Protein AF-A0A966Q957-F1 (afdb_monomer)

Solvent-accessible surface area (backbone atoms only — not comparable to full-atom values): 7135 Å² total; per-residue (Å²): 114,73,69,60,56,52,56,45,51,61,63,24,66,82,65,75,65,57,48,66,70,57,47,43,60,56,29,37,75,73,61,35,66,71,53,17,55,60,60,49,46,59,57,51,50,53,54,52,50,50,50,49,66,76,42,53,93,76,59,56,64,65,55,44,57,72,44,47,50,56,48,52,53,51,50,52,53,49,52,51,48,51,55,56,35,64,72,50,71,62,80,46,72,50,75,56,96,90,41,81,48,70,44,41,53,40,61,51,54,54,51,51,51,51,50,52,50,54,57,52,60,75,73,111

Mean predicted aligned error: 8.4 Å

Secondary structure (DSSP, 8-state):
-HHHHHHHHHHHHHHSSHHHHHHHHHHHHHHHHHHHHHHHHHHHHHHHHHHHHHHGGG--HHHIIIIIHHHHHHHHHHHHHHHHHHTSPPSEEEEETTEEEEE-HHHHHHHHHHHHHHHHHTT-

Structure (mmCIF, N/CA/C/O backbone):
data_AF-A0A966Q957-F1
#
_entry.id   AF-A0A966Q957-F1
#
loop_
_atom_site.group_PDB
_atom_site.id
_atom_site.type_symbol
_atom_site.label_atom_id
_atom_site.label_alt_id
_atom_site.label_comp_id
_atom_site.label_asym_id
_atom_site.label_entity_id
_atom_site.label_seq_id
_atom_site.pdbx_PDB_ins_code
_atom_site.Cartn_x
_atom_site.Cartn_y
_atom_site.Cartn_z
_atom_site.occupancy
_atom_site.B_iso_or_equiv
_atom_site.auth_seq_id
_atom_site.auth_comp_id
_atom_site.auth_asym_id
_atom_site.auth_atom_id
_atom_site.pdbx_PDB_model_num
ATOM 1 N N . MET A 1 1 ? 15.795 0.647 13.933 1.00 53.09 1 MET A N 1
ATOM 2 C CA . MET A 1 1 ? 14.863 0.248 12.851 1.00 53.09 1 MET A CA 1
ATOM 3 C C . MET A 1 1 ? 15.364 0.636 11.456 1.00 53.09 1 MET A C 1
ATOM 5 O O . MET A 1 1 ? 15.388 -0.240 10.607 1.00 53.09 1 MET A O 1
ATOM 9 N N . ALA A 1 2 ? 15.861 1.861 11.224 1.00 48.66 2 ALA A N 1
ATOM 10 C CA . ALA A 1 2 ? 16.341 2.310 9.901 1.00 48.66 2 ALA A CA 1
ATOM 11 C C . ALA A 1 2 ? 17.503 1.491 9.283 1.00 48.66 2 ALA A C 1
ATOM 13 O O . ALA A 1 2 ? 17.542 1.291 8.072 1.00 48.66 2 ALA A O 1
ATOM 14 N N . ALA A 1 3 ? 18.432 0.976 10.100 1.00 48.91 3 ALA A N 1
ATOM 15 C CA . ALA A 1 3 ? 19.562 0.175 9.609 1.00 48.91 3 ALA A CA 1
ATOM 16 C C . ALA A 1 3 ? 19.136 -1.204 9.062 1.00 48.91 3 ALA A C 1
ATOM 18 O O . ALA A 1 3 ? 19.697 -1.687 8.082 1.00 48.91 3 ALA A O 1
ATOM 19 N N . GLY A 1 4 ? 18.104 -1.815 9.658 1.00 56.00 4 GLY A N 1
ATOM 20 C CA . GLY A 1 4 ? 17.585 -3.116 9.222 1.00 56.00 4 GLY A CA 1
ATOM 21 C C . GLY A 1 4 ? 16.839 -3.036 7.890 1.00 56.00 4 GLY A C 1
ATOM 22 O O . GLY A 1 4 ? 16.997 -3.905 7.036 1.00 56.00 4 GLY A O 1
ATOM 23 N N . SER A 1 5 ? 16.087 -1.955 7.667 1.00 54.31 5 SER A N 1
ATOM 24 C CA . SER A 1 5 ? 15.379 -1.716 6.404 1.00 54.31 5 SER A CA 1
ATOM 25 C C . SER A 1 5 ? 16.329 -1.406 5.243 1.00 54.31 5 SER A C 1
ATOM 27 O O . SER A 1 5 ? 16.071 -1.847 4.124 1.00 54.31 5 SER A O 1
ATOM 29 N N . ALA A 1 6 ? 17.453 -0.724 5.492 1.00 58.66 6 ALA A N 1
ATOM 30 C CA . ALA A 1 6 ? 18.475 -0.478 4.471 1.00 58.66 6 ALA A CA 1
ATOM 31 C C . ALA A 1 6 ? 19.174 -1.776 4.022 1.00 58.66 6 ALA A C 1
ATOM 33 O O . ALA A 1 6 ? 19.262 -2.045 2.825 1.00 58.66 6 ALA A O 1
ATOM 34 N N . ALA A 1 7 ? 19.593 -2.622 4.970 1.00 57.88 7 ALA A N 1
ATOM 35 C CA . ALA A 1 7 ? 20.228 -3.906 4.663 1.00 57.88 7 ALA A CA 1
ATOM 36 C C . ALA A 1 7 ? 19.285 -4.856 3.901 1.00 57.88 7 ALA A C 1
ATOM 38 O O . ALA A 1 7 ? 19.679 -5.452 2.897 1.00 57.88 7 ALA A O 1
ATOM 39 N N . ALA A 1 8 ? 18.016 -4.938 4.316 1.00 59.00 8 ALA A N 1
ATOM 40 C CA . ALA A 1 8 ? 17.008 -5.726 3.610 1.00 59.00 8 ALA A CA 1
ATOM 41 C C . ALA A 1 8 ? 16.774 -5.209 2.175 1.00 59.00 8 ALA A C 1
ATOM 43 O O . ALA A 1 8 ? 16.648 -6.011 1.245 1.00 59.00 8 ALA A O 1
ATOM 44 N N . SER A 1 9 ? 16.765 -3.883 1.974 1.00 56.66 9 SER A N 1
ATOM 45 C CA . SER A 1 9 ? 16.555 -3.250 0.658 1.00 56.66 9 SER A CA 1
ATOM 46 C C . SER A 1 9 ? 17.668 -3.587 -0.336 1.00 56.66 9 SER A C 1
ATOM 48 O O . SER A 1 9 ? 17.391 -3.809 -1.514 1.00 56.66 9 SER A O 1
ATOM 50 N N . SER A 1 10 ? 18.911 -3.689 0.144 1.00 61.38 10 SER A N 1
ATOM 51 C CA . SER A 1 10 ? 20.064 -4.103 -0.665 1.00 61.38 10 SER A CA 1
ATOM 52 C C . SER A 1 10 ? 20.011 -5.587 -1.046 1.00 61.38 10 SER A C 1
ATOM 54 O O . SER A 1 10 ? 20.265 -5.930 -2.197 1.00 61.38 10 SER A O 1
ATOM 56 N N . PHE A 1 11 ? 19.620 -6.475 -0.125 1.00 55.50 11 PHE A N 1
ATOM 57 C CA . PHE A 1 11 ? 19.500 -7.915 -0.412 1.00 55.50 11 PHE A CA 1
ATOM 58 C C . PHE A 1 11 ? 18.360 -8.240 -1.381 1.00 55.50 11 PHE A C 1
ATOM 60 O O . PHE A 1 11 ? 18.479 -9.101 -2.251 1.00 55.50 11 PHE A O 1
ATOM 67 N N . THR A 1 12 ? 17.253 -7.516 -1.273 1.00 58.69 12 THR A N 1
ATOM 68 C CA . THR A 1 12 ? 16.088 -7.698 -2.149 1.00 58.69 12 THR A CA 1
ATOM 69 C C . THR A 1 12 ? 16.241 -7.030 -3.504 1.00 58.69 12 THR A C 1
ATOM 71 O O . THR A 1 12 ? 15.462 -7.319 -4.415 1.00 58.69 12 THR A O 1
ATOM 74 N N . PHE A 1 13 ? 17.248 -6.167 -3.689 1.00 57.22 13 PHE A N 1
ATOM 75 C CA . PHE A 1 13 ? 17.563 -5.585 -4.995 1.00 57.22 13 PHE A CA 1
ATOM 76 C C . PHE A 1 13 ? 17.775 -6.688 -6.038 1.00 57.22 13 PHE A C 1
ATOM 78 O O . PHE A 1 13 ? 17.222 -6.607 -7.134 1.00 57.22 13 PHE A O 1
ATOM 85 N N . PHE A 1 14 ? 18.437 -7.778 -5.647 1.00 54.53 14 PHE A N 1
ATOM 86 C CA . PHE A 1 14 ? 18.678 -8.935 -6.507 1.00 54.53 14 PHE A CA 1
ATOM 87 C C . PHE A 1 14 ? 17.517 -9.940 -6.558 1.00 54.53 14 PHE A C 1
ATOM 89 O O . PHE A 1 14 ? 17.353 -10.603 -7.576 1.00 54.53 14 PHE A O 1
ATOM 96 N N . THR A 1 15 ? 16.688 -10.047 -5.512 1.00 58.53 15 THR A N 1
ATOM 97 C CA . THR A 1 15 ? 15.632 -11.082 -5.435 1.00 58.53 15 THR A CA 1
ATOM 98 C C . THR A 1 15 ? 14.231 -10.588 -5.793 1.00 58.53 15 THR A C 1
ATOM 100 O O . THR A 1 15 ? 13.336 -11.394 -6.021 1.00 58.53 15 THR A O 1
ATOM 103 N N . GLY A 1 16 ? 14.009 -9.272 -5.843 1.00 55.88 16 GLY A N 1
ATOM 104 C CA . GLY A 1 16 ? 12.774 -8.640 -6.319 1.00 55.88 16 GLY A CA 1
ATOM 105 C C . GLY A 1 16 ? 11.518 -8.830 -5.462 1.00 55.88 16 GLY A C 1
ATOM 106 O O . GLY A 1 16 ? 10.569 -8.083 -5.667 1.00 55.88 16 GLY A O 1
ATOM 107 N N . PHE A 1 17 ? 11.504 -9.764 -4.504 1.00 56.75 17 PHE A N 1
ATOM 108 C CA . PHE A 1 17 ? 10.249 -10.250 -3.914 1.00 56.75 17 PHE A CA 1
ATOM 109 C C . PHE A 1 17 ? 10.166 -10.196 -2.377 1.00 56.75 17 PHE A C 1
ATOM 111 O O . PHE A 1 17 ? 9.072 -10.198 -1.831 1.00 56.75 17 PHE A O 1
ATOM 118 N N . GLY A 1 18 ? 11.288 -10.123 -1.651 1.00 58.09 18 GLY A N 1
ATOM 119 C CA . GLY A 1 18 ? 11.283 -10.326 -0.188 1.00 58.09 18 GLY A CA 1
ATOM 120 C C . GLY A 1 18 ? 11.077 -9.081 0.685 1.00 58.09 18 GLY A C 1
ATOM 121 O O . GLY A 1 18 ? 10.869 -9.201 1.891 1.00 58.09 18 GLY A O 1
ATOM 122 N N . LEU A 1 19 ? 11.182 -7.871 0.124 1.00 62.91 19 LEU A N 1
ATOM 123 C CA . LEU A 1 19 ? 11.292 -6.662 0.949 1.00 62.91 19 LEU A CA 1
ATOM 124 C C . LEU A 1 19 ? 9.956 -6.253 1.562 1.00 62.91 19 LEU A C 1
ATOM 126 O O . LEU A 1 19 ? 9.875 -6.000 2.760 1.00 62.91 19 LEU A O 1
ATOM 130 N N . GLY A 1 20 ? 8.909 -6.191 0.739 1.00 60.38 20 GLY A N 1
ATOM 131 C CA . GLY A 1 20 ? 7.569 -5.823 1.190 1.00 60.38 20 GLY A CA 1
ATOM 132 C C . GLY A 1 20 ? 6.937 -6.877 2.083 1.00 60.38 20 GLY A C 1
ATOM 133 O O . GLY A 1 20 ? 6.286 -6.527 3.061 1.00 60.38 20 GLY A O 1
ATOM 134 N N . THR A 1 21 ? 7.208 -8.149 1.814 1.00 67.69 21 THR A N 1
ATOM 135 C CA . THR A 1 21 ? 6.717 -9.297 2.585 1.00 67.69 21 THR A CA 1
ATOM 136 C C . THR A 1 21 ? 7.306 -9.364 3.987 1.00 67.69 21 THR A C 1
ATOM 138 O O . THR A 1 21 ? 6.594 -9.740 4.910 1.00 67.69 21 THR A O 1
ATOM 141 N N . ILE A 1 22 ? 8.567 -8.964 4.182 1.00 70.31 22 ILE A N 1
ATOM 142 C CA . ILE A 1 22 ? 9.189 -8.942 5.517 1.00 70.31 22 ILE A CA 1
ATOM 143 C C . ILE A 1 22 ? 8.922 -7.613 6.238 1.00 70.31 22 ILE A C 1
ATOM 145 O O . ILE A 1 22 ? 8.661 -7.607 7.440 1.00 70.31 22 ILE A O 1
ATOM 149 N N . LEU A 1 23 ? 8.960 -6.477 5.532 1.00 71.12 23 LEU A N 1
ATOM 150 C CA . LEU A 1 23 ? 8.786 -5.167 6.171 1.00 71.12 23 LEU A CA 1
ATOM 151 C C . LEU A 1 23 ? 7.339 -4.878 6.571 1.00 71.12 23 LEU A C 1
ATOM 153 O O . LEU A 1 23 ? 7.124 -4.261 7.614 1.00 71.12 23 LEU A O 1
ATOM 157 N N . LEU A 1 24 ? 6.350 -5.312 5.784 1.00 79.12 24 LEU A N 1
ATOM 158 C CA . LEU A 1 24 ? 4.951 -5.002 6.072 1.00 79.12 24 LEU A CA 1
ATOM 159 C C . LEU A 1 24 ? 4.473 -5.606 7.409 1.00 79.12 24 LEU A C 1
ATOM 161 O O . LEU A 1 24 ? 3.926 -4.842 8.200 1.00 79.12 24 LEU A O 1
ATOM 165 N N . PRO A 1 25 ? 4.714 -6.893 7.743 1.00 78.00 25 PRO A N 1
ATOM 166 C CA . PRO A 1 25 ? 4.360 -7.445 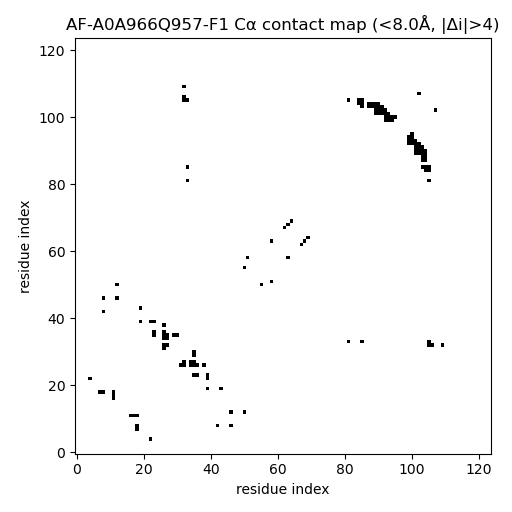9.053 1.00 78.00 25 PRO A CA 1
ATOM 167 C C . PRO A 1 25 ? 5.072 -6.727 10.202 1.00 78.00 25 PRO A C 1
ATOM 169 O O . PRO A 1 25 ? 4.446 -6.391 11.206 1.00 78.00 25 PRO A O 1
ATOM 172 N N . VAL A 1 26 ? 6.366 -6.432 10.038 1.00 82.44 26 VAL A N 1
ATOM 173 C CA . VAL A 1 26 ? 7.159 -5.728 11.056 1.00 82.44 26 VAL A CA 1
ATOM 174 C C . VAL A 1 26 ? 6.588 -4.335 11.326 1.00 82.44 26 VAL A C 1
ATOM 176 O O . VAL A 1 26 ? 6.417 -3.953 12.483 1.00 82.44 26 VAL A O 1
ATOM 179 N N . PHE A 1 27 ? 6.239 -3.579 10.284 1.00 82.50 27 PHE A N 1
ATOM 180 C CA . PHE A 1 27 ? 5.637 -2.261 10.459 1.00 82.50 27 PHE A CA 1
ATOM 181 C C . PHE A 1 27 ? 4.182 -2.331 10.935 1.00 82.50 27 PHE A C 1
ATOM 183 O O . PHE A 1 27 ? 3.778 -1.508 11.754 1.00 82.50 27 PHE A O 1
ATOM 190 N N . LEU A 1 28 ? 3.397 -3.324 10.512 1.00 84.25 28 LEU A N 1
ATOM 191 C CA . LEU A 1 28 ? 2.035 -3.517 11.019 1.00 84.25 28 LEU A CA 1
ATOM 192 C C . LEU A 1 28 ? 2.027 -3.708 12.538 1.00 84.25 28 LEU A C 1
ATOM 194 O O . LEU A 1 28 ? 1.220 -3.074 13.219 1.00 84.25 28 LEU A O 1
ATOM 198 N N . LEU A 1 29 ? 2.954 -4.519 13.056 1.00 82.38 29 LEU A N 1
ATOM 199 C CA . LEU A 1 29 ? 3.120 -4.746 14.491 1.00 82.38 29 LEU A CA 1
ATOM 200 C C . LEU A 1 29 ? 3.643 -3.505 15.230 1.00 82.38 29 LEU A C 1
ATOM 202 O O . LEU A 1 29 ? 3.258 -3.274 16.372 1.00 82.38 29 LEU A O 1
ATOM 206 N N . ALA A 1 30 ? 4.501 -2.702 14.596 1.00 81.88 30 ALA A N 1
ATOM 207 C CA . ALA A 1 30 ? 5.161 -1.574 15.253 1.00 81.88 30 ALA A CA 1
ATOM 208 C C . ALA A 1 30 ? 4.343 -0.270 15.268 1.00 81.88 30 ALA A C 1
ATOM 210 O O . ALA A 1 30 ? 4.498 0.534 16.183 1.00 81.88 30 ALA A O 1
ATOM 211 N N . MET A 1 31 ? 3.531 -0.011 14.240 1.00 83.81 31 MET A N 1
ATOM 212 C CA . MET A 1 31 ? 2.968 1.329 13.997 1.00 83.81 31 MET A CA 1
ATOM 213 C C . MET A 1 31 ? 1.536 1.332 13.437 1.00 83.81 31 MET A C 1
ATOM 215 O O . MET A 1 31 ? 0.944 2.396 13.252 1.00 83.81 31 MET A O 1
ATOM 219 N N . GLY A 1 32 ? 0.941 0.157 13.213 1.00 84.62 32 GLY A N 1
ATOM 220 C CA . GLY A 1 32 ? -0.426 0.011 12.715 1.00 84.62 32 GLY A CA 1
ATOM 221 C C . GLY A 1 32 ? -0.576 0.246 11.201 1.00 84.62 32 GLY A C 1
ATOM 222 O O . GLY A 1 32 ? 0.356 0.698 10.542 1.00 84.62 32 GLY A O 1
ATOM 223 N N . PRO A 1 33 ? -1.747 -0.061 10.609 1.00 82.12 33 PRO A N 1
ATOM 224 C CA . PRO A 1 33 ? -1.882 -0.231 9.156 1.00 82.12 33 PRO A CA 1
ATOM 225 C C . PRO A 1 33 ? -1.601 1.012 8.318 1.00 82.12 33 PRO A C 1
ATOM 227 O O . PRO A 1 33 ? -0.912 0.912 7.308 1.00 82.12 33 PRO A O 1
ATOM 230 N N . ALA A 1 34 ? -2.093 2.179 8.741 1.00 83.81 34 ALA A N 1
ATOM 231 C CA . ALA A 1 34 ? -1.890 3.430 8.010 1.00 83.81 34 ALA A CA 1
ATOM 232 C C . ALA A 1 34 ? -0.399 3.769 7.891 1.00 83.81 34 ALA A C 1
ATOM 234 O O . ALA A 1 34 ? 0.126 3.926 6.789 1.00 83.81 34 ALA A O 1
ATOM 235 N N . LEU A 1 35 ? 0.284 3.833 9.039 1.00 86.00 35 LEU A N 1
ATOM 236 C CA . LEU A 1 35 ? 1.704 4.160 9.104 1.00 86.00 35 LEU A CA 1
ATOM 237 C C . LEU A 1 35 ? 2.559 3.062 8.473 1.00 86.00 35 LEU A C 1
ATOM 239 O O . LEU A 1 35 ? 3.532 3.379 7.801 1.00 86.00 35 LEU A O 1
ATOM 243 N N . ALA A 1 36 ? 2.182 1.791 8.638 1.00 86.44 36 ALA A N 1
ATOM 244 C CA . ALA A 1 36 ? 2.897 0.677 8.036 1.00 86.44 36 ALA A CA 1
ATOM 245 C C . ALA A 1 36 ? 2.889 0.765 6.509 1.00 86.44 36 ALA A C 1
ATOM 247 O O . ALA A 1 36 ? 3.953 0.763 5.895 1.00 86.44 36 ALA A O 1
ATOM 248 N N . VAL A 1 37 ? 1.714 0.914 5.891 1.00 84.38 37 VAL A N 1
ATOM 249 C CA . VAL A 1 37 ? 1.604 1.056 4.431 1.00 84.38 37 VAL A CA 1
ATOM 250 C C . VAL A 1 37 ? 2.337 2.315 3.953 1.00 84.38 37 VAL A C 1
ATOM 252 O O . VAL A 1 37 ? 3.097 2.249 2.985 1.00 84.38 37 VAL A O 1
ATOM 255 N N . ALA A 1 38 ? 2.191 3.435 4.667 1.00 84.94 38 ALA A N 1
ATOM 256 C CA . ALA A 1 38 ? 2.900 4.673 4.351 1.00 84.94 38 ALA A CA 1
ATOM 257 C C . ALA A 1 38 ? 4.430 4.529 4.447 1.00 84.94 38 ALA A C 1
ATOM 259 O O . ALA A 1 38 ? 5.144 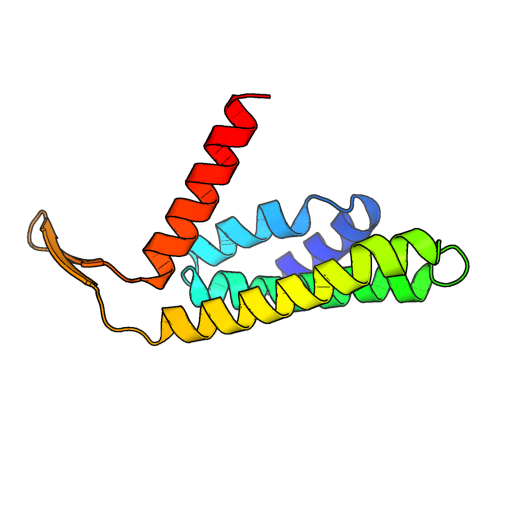5.086 3.620 1.00 84.94 38 ALA A O 1
ATOM 260 N N . ALA A 1 39 ? 4.947 3.758 5.406 1.00 84.19 39 ALA A N 1
ATOM 261 C CA . ALA A 1 39 ? 6.380 3.523 5.578 1.00 84.19 39 ALA A CA 1
ATOM 262 C C . ALA A 1 39 ? 6.962 2.586 4.505 1.00 84.19 39 ALA A C 1
ATOM 264 O O . ALA A 1 39 ? 8.109 2.757 4.091 1.00 84.19 39 ALA A O 1
ATOM 265 N N . VAL A 1 40 ? 6.182 1.612 4.022 1.00 82.19 40 VAL A N 1
ATOM 266 C CA . VAL A 1 40 ? 6.608 0.680 2.962 1.00 82.19 40 VAL A CA 1
ATOM 267 C C . VAL A 1 40 ? 6.650 1.352 1.581 1.00 82.19 40 VAL A C 1
ATOM 269 O O . VAL A 1 40 ? 7.471 0.968 0.739 1.00 82.19 40 VAL A O 1
ATOM 272 N N . ALA A 1 41 ? 5.803 2.357 1.338 1.00 82.81 41 ALA A N 1
ATOM 273 C CA . ALA A 1 41 ? 5.650 2.983 0.024 1.00 82.81 41 ALA A CA 1
ATOM 274 C C . ALA A 1 41 ? 6.934 3.660 -0.517 1.00 82.81 41 ALA A C 1
ATOM 276 O O . ALA A 1 41 ? 7.336 3.318 -1.632 1.00 82.81 41 ALA A O 1
ATOM 277 N N . PRO A 1 42 ? 7.648 4.532 0.228 1.00 82.56 42 PRO A N 1
ATOM 278 C CA . PRO A 1 42 ? 8.906 5.120 -0.236 1.00 82.56 42 PRO A CA 1
ATOM 279 C C . PRO A 1 42 ? 9.967 4.058 -0.515 1.00 82.56 42 PRO A C 1
ATOM 281 O O . PRO A 1 42 ? 10.685 4.141 -1.507 1.00 82.56 42 PRO A O 1
ATOM 284 N N . VAL A 1 43 ? 10.034 3.029 0.336 1.00 81.06 43 VAL A N 1
ATOM 285 C CA . VAL A 1 43 ? 10.994 1.930 0.191 1.00 81.06 43 VAL A CA 1
ATOM 286 C C . VAL A 1 43 ? 10.776 1.207 -1.142 1.00 81.06 43 VAL A C 1
ATOM 288 O O . VAL A 1 43 ? 11.731 1.005 -1.890 1.00 81.06 43 VAL A O 1
ATOM 291 N N . HIS A 1 44 ? 9.525 0.890 -1.490 1.00 79.38 44 HIS A N 1
ATOM 292 C CA . HIS A 1 44 ? 9.201 0.283 -2.786 1.00 79.38 44 HIS A CA 1
ATOM 293 C C . HIS A 1 44 ? 9.451 1.234 -3.947 1.00 79.38 44 HIS A C 1
ATOM 295 O O . HIS A 1 44 ? 9.973 0.812 -4.978 1.00 79.38 44 HIS A O 1
ATOM 301 N N . PHE A 1 45 ? 9.091 2.507 -3.797 1.00 83.19 45 PHE A N 1
ATOM 302 C CA . PHE A 1 45 ? 9.295 3.495 -4.844 1.00 83.19 45 PHE A CA 1
ATOM 303 C C . PHE A 1 45 ? 10.777 3.611 -5.209 1.00 83.19 45 PHE A C 1
ATOM 305 O O . PHE A 1 45 ? 11.133 3.405 -6.367 1.00 83.19 45 PHE A O 1
ATOM 312 N N . PHE A 1 46 ? 11.654 3.848 -4.230 1.00 83.81 46 PHE A N 1
ATOM 313 C CA . PHE A 1 46 ? 13.089 3.984 -4.483 1.00 83.81 46 PHE A CA 1
ATOM 314 C C . PHE A 1 46 ? 13.721 2.685 -4.985 1.00 83.81 46 PHE A C 1
ATOM 316 O O . PHE A 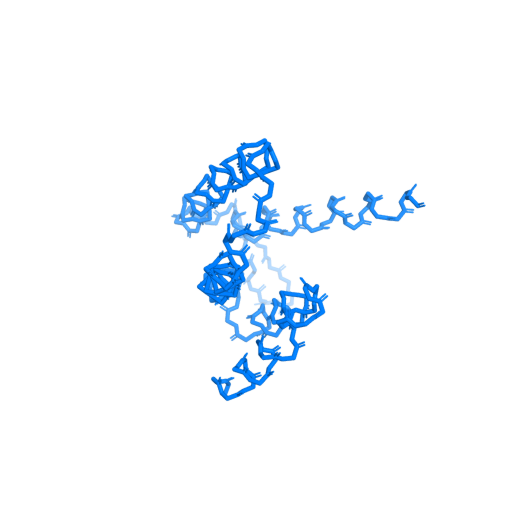1 46 ? 14.577 2.726 -5.867 1.00 83.81 46 PHE A O 1
ATOM 323 N N . HIS A 1 47 ? 13.270 1.532 -4.489 1.00 79.00 47 HIS A N 1
ATOM 324 C CA . HIS A 1 47 ? 13.745 0.235 -4.959 1.00 79.00 47 HIS A CA 1
ATOM 325 C C . HIS A 1 47 ? 13.442 0.003 -6.448 1.00 79.00 47 HIS A C 1
ATOM 327 O O . HIS A 1 47 ? 14.326 -0.370 -7.224 1.00 79.00 47 HIS A O 1
ATOM 333 N N . ASN A 1 48 ? 12.198 0.253 -6.861 1.00 82.38 48 ASN A N 1
ATOM 334 C CA . ASN A 1 48 ? 11.770 0.069 -8.245 1.00 82.38 48 ASN A CA 1
ATOM 335 C C . ASN A 1 48 ? 12.324 1.166 -9.165 1.00 82.38 48 ASN A C 1
ATOM 337 O O . ASN A 1 48 ? 12.764 0.865 -10.273 1.00 82.38 48 A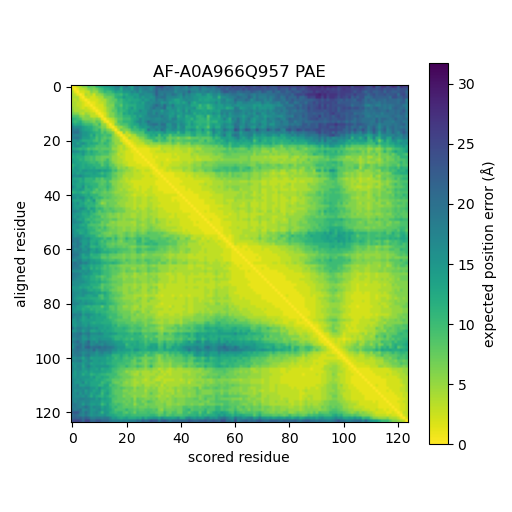SN A O 1
ATOM 341 N N . ALA A 1 49 ? 12.382 2.417 -8.699 1.00 85.19 49 ALA A N 1
ATOM 342 C CA . ALA A 1 49 ? 12.991 3.520 -9.438 1.00 85.19 49 ALA A CA 1
ATOM 343 C C . ALA A 1 49 ? 14.492 3.288 -9.667 1.00 85.19 49 ALA A C 1
ATOM 345 O O . ALA A 1 49 ? 14.979 3.495 -10.775 1.00 85.19 49 ALA A O 1
ATOM 346 N N . GLY A 1 50 ? 15.218 2.792 -8.659 1.00 85.44 50 GLY A N 1
ATOM 347 C CA . GLY A 1 50 ? 16.630 2.429 -8.791 1.00 85.44 50 GLY A CA 1
ATOM 348 C C . GLY A 1 50 ? 16.852 1.359 -9.862 1.00 85.44 50 GLY A C 1
ATOM 349 O O . GLY A 1 50 ? 17.706 1.528 -10.732 1.00 85.44 50 GLY A O 1
ATOM 350 N N . LYS A 1 51 ? 16.029 0.301 -9.866 1.00 82.12 51 LYS A N 1
ATOM 351 C CA . LYS A 1 51 ? 16.051 -0.726 -10.923 1.00 82.12 51 LYS A CA 1
ATOM 352 C C . LYS A 1 51 ? 15.754 -0.141 -12.298 1.00 82.12 51 LYS A C 1
ATOM 354 O O . LYS A 1 51 ? 16.497 -0.412 -13.237 1.00 82.12 51 LYS A O 1
ATOM 359 N N . LEU A 1 52 ? 14.714 0.683 -12.409 1.00 85.56 52 LEU A N 1
ATOM 360 C CA . LEU A 1 52 ? 14.336 1.324 -13.666 1.00 85.56 52 LEU A CA 1
ATOM 361 C C . LEU A 1 52 ? 15.470 2.198 -14.213 1.00 85.56 52 LEU A C 1
ATOM 363 O O . LEU A 1 52 ? 15.761 2.129 -15.400 1.00 85.56 52 LEU A O 1
ATOM 367 N N . LEU A 1 53 ? 16.135 2.984 -13.363 1.00 88.50 53 LEU A N 1
ATOM 368 C CA . LEU A 1 53 ? 17.245 3.849 -13.766 1.00 88.50 53 LEU A CA 1
ATOM 369 C C . LEU A 1 53 ? 18.470 3.048 -14.221 1.00 88.50 53 LEU A C 1
ATOM 371 O O . LEU A 1 53 ? 19.043 3.364 -15.265 1.00 88.50 53 LEU A O 1
ATOM 375 N N . LEU A 1 54 ? 18.850 2.012 -13.466 1.00 88.69 54 LEU A N 1
ATOM 376 C CA . LEU A 1 54 ? 20.015 1.173 -13.765 1.00 88.69 54 LEU A CA 1
ATOM 377 C C . LEU A 1 54 ? 19.804 0.302 -15.010 1.00 88.69 54 LEU A C 1
ATOM 379 O O . LEU A 1 54 ? 20.737 0.085 -15.779 1.00 88.69 54 LEU A O 1
ATOM 383 N N . LEU A 1 55 ? 18.576 -0.167 -15.235 1.00 87.56 55 LEU A N 1
ATOM 384 C CA . LEU A 1 55 ? 18.232 -1.079 -16.327 1.00 87.56 55 LEU A CA 1
ATOM 385 C C . LEU A 1 55 ? 17.537 -0.382 -17.502 1.00 87.56 55 LEU A C 1
ATOM 387 O O . LEU A 1 55 ? 17.110 -1.063 -18.430 1.00 87.56 55 LEU A O 1
ATOM 391 N N . ARG A 1 56 ? 17.448 0.955 -17.513 1.00 87.75 56 ARG A N 1
ATOM 392 C CA . ARG A 1 56 ? 16.632 1.723 -18.477 1.00 87.75 56 ARG A CA 1
ATOM 393 C C . ARG A 1 56 ? 16.884 1.375 -19.947 1.00 87.75 56 ARG A C 1
ATOM 395 O O . ARG A 1 56 ? 15.962 1.434 -20.750 1.00 87.75 56 ARG A O 1
ATOM 402 N N . ASN A 1 57 ? 18.122 1.014 -20.295 1.00 91.25 57 ASN A N 1
ATOM 403 C CA . ASN A 1 57 ? 18.519 0.684 -21.668 1.00 91.25 57 ASN A CA 1
ATOM 404 C C . ASN A 1 57 ? 18.010 -0.697 -22.126 1.00 91.25 57 ASN A C 1
ATOM 406 O O . ASN A 1 57 ? 18.014 -0.973 -23.319 1.00 91.25 57 ASN A O 1
ATOM 410 N N . HIS A 1 58 ? 17.580 -1.548 -21.192 1.00 89.94 58 HIS A N 1
ATOM 411 C CA . HIS A 1 58 ? 17.098 -2.913 -21.433 1.00 89.94 58 HIS A CA 1
ATOM 412 C C . HIS A 1 5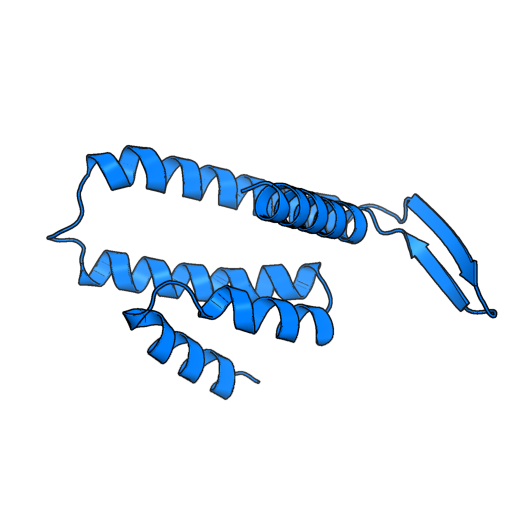8 ? 15.600 -3.067 -21.123 1.00 89.94 58 HIS A C 1
ATOM 414 O O . HIS A 1 58 ? 15.083 -4.181 -21.100 1.00 89.94 58 HIS A O 1
ATOM 420 N N . VAL A 1 59 ? 14.897 -1.966 -20.843 1.00 89.25 59 VAL A N 1
ATOM 421 C CA . VAL A 1 59 ? 13.466 -1.989 -20.530 1.00 89.25 59 VAL A CA 1
ATOM 422 C C . VAL A 1 59 ? 12.650 -2.116 -21.810 1.00 89.25 59 VAL A C 1
ATOM 424 O O . VAL A 1 59 ? 12.756 -1.290 -22.717 1.00 89.25 59 VAL A O 1
ATOM 427 N N . ASP A 1 60 ? 11.774 -3.117 -21.843 1.00 91.81 60 ASP A N 1
ATOM 428 C CA . ASP A 1 60 ? 10.745 -3.236 -22.868 1.00 91.81 60 ASP A CA 1
ATOM 429 C C . ASP A 1 60 ? 9.671 -2.152 -22.664 1.00 91.81 60 ASP A C 1
ATOM 431 O O . ASP A 1 60 ? 9.007 -2.077 -21.623 1.00 91.81 60 ASP A O 1
ATOM 435 N N . ARG A 1 61 ? 9.493 -1.294 -23.674 1.00 90.44 61 ARG A N 1
ATOM 436 C CA . ARG A 1 61 ? 8.522 -0.191 -23.631 1.00 90.44 61 ARG A CA 1
ATOM 437 C C . ARG A 1 61 ? 7.073 -0.672 -23.595 1.00 90.44 61 ARG A C 1
ATOM 439 O O . ARG A 1 61 ? 6.254 -0.006 -22.968 1.00 90.44 61 ARG A O 1
ATOM 446 N N . ASN A 1 62 ? 6.754 -1.802 -24.223 1.00 94.00 62 ASN A N 1
ATOM 447 C CA . ASN A 1 62 ? 5.403 -2.359 -24.205 1.00 94.00 62 ASN A CA 1
ATOM 448 C C . ASN A 1 62 ? 5.035 -2.817 -22.795 1.00 94.00 62 ASN A C 1
ATOM 450 O O . ASN A 1 62 ? 3.938 -2.524 -22.327 1.00 94.00 62 ASN A O 1
ATOM 454 N N . VAL A 1 63 ? 5.970 -3.453 -22.082 1.00 90.38 63 VAL A N 1
ATOM 455 C CA . VAL A 1 63 ? 5.764 -3.839 -20.677 1.00 90.38 63 VAL A CA 1
ATOM 456 C C . VAL A 1 63 ? 5.668 -2.601 -19.786 1.00 90.38 63 VAL A C 1
ATOM 458 O O . VAL A 1 63 ? 4.769 -2.504 -18.951 1.00 90.38 63 VAL A O 1
ATOM 461 N N . LEU A 1 64 ? 6.546 -1.613 -19.984 1.00 88.88 64 LEU A N 1
ATOM 462 C CA . LE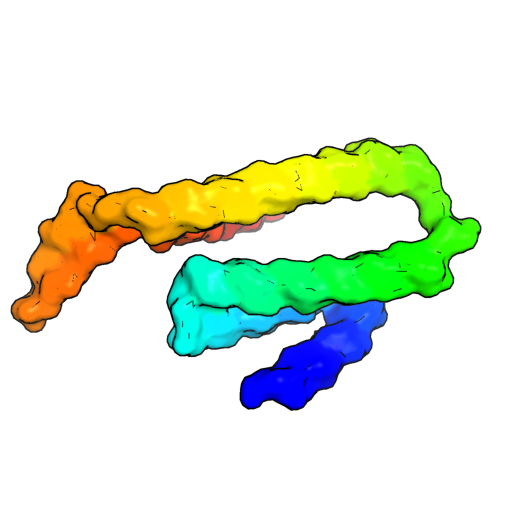U A 1 64 ? 6.522 -0.378 -19.199 1.00 88.88 64 LEU A CA 1
ATOM 463 C C . LEU A 1 64 ? 5.180 0.361 -19.324 1.00 88.88 64 LEU A C 1
ATOM 465 O O . LEU A 1 64 ? 4.637 0.822 -18.321 1.00 88.88 64 LEU A O 1
ATOM 469 N N . LEU A 1 65 ? 4.635 0.462 -20.537 1.00 92.19 65 LEU A N 1
ATOM 470 C CA . LEU A 1 65 ? 3.365 1.143 -20.782 1.00 92.19 65 LEU A CA 1
ATOM 471 C C . LEU A 1 65 ? 2.158 0.277 -20.402 1.00 92.19 65 LEU A C 1
ATOM 473 O O . LEU A 1 65 ? 1.223 0.783 -19.791 1.00 92.19 65 LEU A O 1
ATOM 477 N N . GLY A 1 66 ? 2.186 -1.018 -20.723 1.00 93.19 66 GLY A N 1
ATOM 478 C CA . GLY A 1 66 ? 1.078 -1.943 -20.481 1.00 93.19 66 GLY A CA 1
ATOM 479 C C . GLY A 1 66 ? 0.916 -2.361 -19.020 1.00 93.19 66 GLY A C 1
ATOM 480 O O . GLY A 1 66 ? -0.191 -2.688 -18.604 1.00 93.19 66 GLY A O 1
ATOM 481 N N . PHE A 1 67 ? 1.990 -2.323 -18.229 1.00 88.81 67 PHE A N 1
ATOM 482 C CA . PHE A 1 67 ? 1.960 -2.678 -16.809 1.00 88.81 67 PHE A CA 1
ATOM 483 C C . PHE A 1 67 ? 2.337 -1.506 -15.902 1.00 88.81 67 PHE A C 1
ATOM 485 O O . PHE A 1 67 ? 1.632 -1.221 -14.937 1.00 88.81 67 PHE A O 1
ATOM 492 N N . GLY A 1 68 ? 3.422 -0.794 -16.212 1.00 88.12 68 GLY A N 1
ATOM 493 C CA . GLY A 1 68 ? 3.957 0.255 -15.341 1.00 88.12 68 GLY A CA 1
ATOM 494 C C . GLY A 1 68 ? 3.015 1.449 -15.173 1.00 88.12 68 GLY A C 1
ATOM 495 O O . GLY A 1 68 ? 2.775 1.881 -14.047 1.00 88.12 68 GLY A O 1
ATOM 496 N N . VAL A 1 69 ? 2.441 1.962 -16.266 1.00 89.12 69 VAL A N 1
ATOM 497 C CA . VAL A 1 69 ? 1.495 3.092 -16.200 1.00 89.12 69 VAL A CA 1
ATOM 498 C C . VAL A 1 69 ? 0.218 2.716 -15.429 1.00 89.12 69 VAL A C 1
ATOM 500 O O . VAL A 1 69 ? -0.115 3.433 -14.481 1.00 89.12 69 VAL A O 1
ATOM 503 N N . PRO A 1 70 ? -0.464 1.590 -15.730 1.00 92.94 70 PRO A N 1
ATOM 504 C CA . PRO A 1 70 ? -1.588 1.126 -14.918 1.00 92.94 70 PRO A CA 1
ATOM 505 C C . PRO A 1 70 ? -1.230 0.907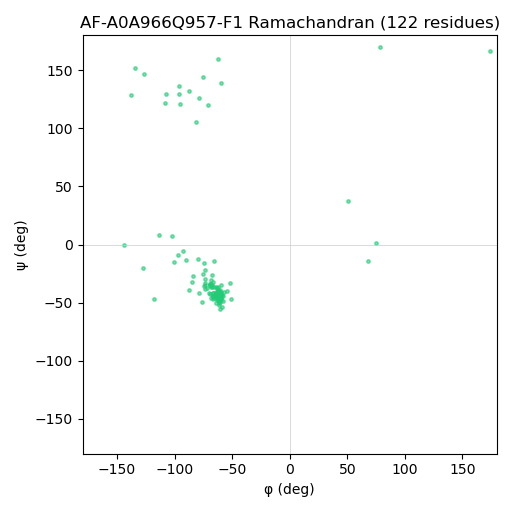 -13.446 1.00 92.94 70 PRO A C 1
ATOM 507 O O . PRO A 1 70 ? -1.999 1.300 -12.570 1.00 92.94 70 PRO A O 1
ATOM 510 N N . ALA A 1 71 ? -0.055 0.340 -13.154 1.00 88.62 71 ALA A N 1
ATOM 511 C CA . ALA A 1 71 ? 0.394 0.115 -11.783 1.00 88.62 71 ALA A CA 1
ATOM 512 C C . ALA A 1 71 ? 0.593 1.430 -11.011 1.00 88.62 71 ALA A C 1
ATOM 514 O O . ALA A 1 71 ? 0.178 1.529 -9.857 1.00 88.62 71 ALA A O 1
ATOM 515 N N . LEU A 1 72 ? 1.171 2.460 -11.642 1.00 88.94 72 LEU A N 1
ATOM 516 C CA . LEU A 1 72 ? 1.314 3.790 -11.038 1.00 88.94 72 LEU A CA 1
ATOM 517 C C . LEU A 1 72 ? -0.046 4.439 -10.759 1.00 88.94 72 LEU A C 1
ATOM 519 O O . LEU A 1 72 ? -0.249 4.989 -9.675 1.00 88.94 72 LEU A O 1
ATOM 523 N N . ALA A 1 73 ? -0.988 4.342 -11.702 1.00 92.81 73 ALA A N 1
ATOM 524 C CA . ALA A 1 73 ? -2.341 4.858 -11.515 1.00 92.81 73 ALA A CA 1
ATOM 525 C C . ALA A 1 73 ? -3.060 4.143 -10.358 1.00 92.81 73 ALA A C 1
ATOM 527 O O . ALA A 1 73 ? -3.607 4.796 -9.468 1.00 92.81 73 ALA A O 1
ATOM 528 N N . ALA A 1 74 ? -2.994 2.810 -10.317 1.00 91.62 74 ALA A N 1
ATOM 529 C CA . ALA A 1 74 ? -3.569 2.012 -9.239 1.00 91.62 74 ALA A CA 1
ATOM 530 C C . ALA A 1 74 ? -2.935 2.338 -7.874 1.00 91.62 74 ALA A C 1
ATOM 532 O O . ALA A 1 74 ? -3.651 2.469 -6.882 1.00 91.62 74 ALA A O 1
ATOM 533 N N . ALA A 1 75 ? -1.613 2.537 -7.817 1.00 87.50 75 ALA A N 1
ATOM 534 C CA . ALA A 1 75 ? -0.916 2.926 -6.593 1.00 87.50 75 ALA A CA 1
ATOM 535 C C . ALA A 1 75 ? -1.356 4.309 -6.084 1.00 87.50 75 ALA A C 1
ATOM 537 O O . ALA A 1 75 ? -1.572 4.477 -4.884 1.00 87.50 75 ALA A O 1
ATOM 538 N N . ALA A 1 76 ? -1.543 5.283 -6.981 1.00 90.19 76 ALA A N 1
ATOM 539 C CA . ALA A 1 76 ? -2.042 6.609 -6.620 1.00 90.19 76 ALA A CA 1
ATOM 540 C C . ALA A 1 76 ? -3.479 6.552 -6.073 1.00 90.19 76 ALA A C 1
ATOM 542 O O . ALA A 1 76 ? -3.768 7.149 -5.033 1.00 90.19 76 ALA A O 1
ATOM 543 N N . ILE A 1 77 ? -4.358 5.780 -6.722 1.00 93.75 77 ILE A N 1
ATOM 544 C CA . ILE A 1 77 ? -5.731 5.546 -6.251 1.00 93.75 77 ILE A CA 1
ATOM 545 C C . ILE A 1 77 ? -5.715 4.867 -4.876 1.00 93.75 77 ILE A C 1
ATOM 547 O O . ILE A 1 77 ? -6.433 5.290 -3.971 1.00 93.75 77 ILE A O 1
ATOM 551 N N . GLY A 1 78 ? -4.861 3.858 -4.688 1.00 90.12 78 GLY A N 1
ATOM 552 C CA . GLY A 1 78 ? -4.693 3.171 -3.408 1.00 90.12 78 GLY A CA 1
ATOM 553 C C . GLY A 1 78 ? -4.206 4.099 -2.293 1.00 90.12 78 GLY A C 1
ATOM 554 O O . GLY A 1 78 ? -4.750 4.066 -1.191 1.00 90.12 78 GLY A O 1
ATOM 555 N N . ALA A 1 79 ? -3.236 4.973 -2.577 1.00 88.88 79 ALA A N 1
ATOM 556 C CA . ALA A 1 79 ? -2.735 5.958 -1.618 1.00 88.88 79 ALA A CA 1
ATOM 557 C C . ALA A 1 79 ? -3.817 6.973 -1.217 1.00 88.88 79 ALA A C 1
ATOM 559 O O . ALA A 1 79 ? -3.982 7.270 -0.032 1.00 88.88 79 ALA A O 1
ATOM 560 N N . TRP A 1 80 ? -4.592 7.462 -2.189 1.00 91.19 80 TRP A N 1
ATOM 561 C CA . TRP A 1 80 ? -5.727 8.340 -1.916 1.00 91.19 80 TRP A CA 1
ATOM 562 C C . TRP A 1 80 ? -6.806 7.633 -1.084 1.00 91.19 80 TRP A C 1
ATOM 564 O O . TRP A 1 80 ? -7.271 8.186 -0.089 1.00 91.19 80 TRP A O 1
ATOM 574 N N . GLY A 1 81 ? -7.140 6.384 -1.422 1.00 92.56 81 GLY A N 1
ATOM 575 C CA . GLY A 1 81 ? -8.078 5.560 -0.659 1.00 92.56 81 GLY A CA 1
ATOM 576 C C . GLY A 1 81 ? -7.619 5.311 0.780 1.00 92.56 81 GLY A C 1
ATOM 577 O O . GLY A 1 81 ? -8.422 5.412 1.705 1.00 92.56 81 GLY A O 1
ATOM 578 N N . LEU A 1 82 ? -6.322 5.062 0.993 1.00 89.62 82 LEU A N 1
ATOM 579 C CA . LEU A 1 82 ? -5.734 4.901 2.324 1.00 89.62 82 LEU A CA 1
ATOM 580 C C . LEU A 1 82 ? -5.935 6.160 3.181 1.00 89.62 82 LEU A C 1
ATOM 582 O O . LEU A 1 82 ? -6.357 6.060 4.334 1.00 89.62 82 LEU A O 1
ATOM 586 N N . ALA A 1 83 ? -5.666 7.337 2.607 1.00 88.81 83 ALA A N 1
ATOM 587 C CA . ALA A 1 83 ? -5.848 8.619 3.282 1.00 88.81 83 ALA A CA 1
ATOM 588 C C . ALA A 1 83 ? -7.330 8.913 3.562 1.00 88.81 83 ALA A C 1
ATOM 590 O O . ALA A 1 83 ? -7.683 9.304 4.675 1.00 88.81 83 ALA A O 1
ATOM 591 N N . ALA A 1 84 ? -8.206 8.674 2.582 1.00 91.81 84 ALA A N 1
ATOM 592 C CA . ALA A 1 84 ? -9.644 8.876 2.726 1.00 91.81 84 ALA A CA 1
ATOM 593 C C . ALA A 1 84 ? -10.227 7.990 3.840 1.00 91.81 84 ALA A C 1
ATOM 595 O O . ALA A 1 84 ? -10.895 8.494 4.739 1.00 91.81 84 ALA A O 1
ATOM 596 N N . LEU A 1 85 ? -9.915 6.690 3.833 1.00 91.19 85 LEU A N 1
ATOM 597 C CA . LEU A 1 85 ? -10.392 5.729 4.833 1.00 91.19 85 LEU A CA 1
ATOM 598 C C . LEU A 1 85 ? -9.794 5.962 6.225 1.00 91.19 85 LEU A C 1
ATOM 600 O O . LEU A 1 85 ? -10.442 5.649 7.224 1.00 91.19 85 LEU A O 1
ATOM 604 N N . GLY A 1 86 ? -8.564 6.478 6.300 1.00 88.25 86 GLY A N 1
ATOM 605 C CA . GLY A 1 86 ? -7.894 6.794 7.562 1.00 88.25 86 GLY A CA 1
ATOM 606 C C . GLY A 1 86 ? -8.541 7.948 8.333 1.00 88.25 86 GLY A C 1
ATOM 607 O O . GLY A 1 86 ? -8.457 7.967 9.557 1.00 88.25 86 GLY A O 1
ATOM 608 N N . ASN A 1 87 ? -9.218 8.863 7.633 1.00 88.12 87 ASN A N 1
ATOM 609 C CA . ASN A 1 87 ? -9.874 10.034 8.223 1.00 88.12 87 ASN A CA 1
ATOM 610 C C . ASN A 1 87 ? -11.349 9.802 8.587 1.00 88.12 87 ASN A C 1
ATOM 612 O O . ASN A 1 87 ? -11.985 10.683 9.165 1.00 88.12 87 ASN A O 1
ATOM 616 N N . LEU A 1 88 ? -11.915 8.645 8.238 1.00 90.25 88 LEU A N 1
ATOM 617 C CA . LEU A 1 88 ? -13.303 8.331 8.559 1.00 90.25 88 LEU A CA 1
ATOM 618 C C . LEU A 1 88 ? -13.466 7.975 10.047 1.00 90.25 88 LEU A C 1
ATOM 620 O O . LEU A 1 88 ? -12.596 7.312 10.624 1.00 90.25 88 LEU A O 1
ATOM 624 N N . PRO A 1 89 ? -14.598 8.355 10.670 1.00 90.25 89 PRO A N 1
ATOM 625 C CA . PRO A 1 89 ? -14.905 7.945 12.033 1.00 90.25 89 PRO A CA 1
ATOM 626 C C . PRO A 1 89 ? -15.050 6.421 12.136 1.00 90.25 89 PRO A C 1
ATOM 628 O O . PRO A 1 89 ? -15.287 5.717 11.151 1.00 90.25 89 PRO A O 1
ATOM 631 N N . GLY A 1 90 ? -14.918 5.901 13.358 1.00 90.56 90 GLY A N 1
ATOM 632 C CA . GLY A 1 90 ? -15.174 4.489 13.634 1.00 90.56 90 GLY A CA 1
ATOM 633 C C . GLY A 1 90 ? -16.612 4.100 13.280 1.00 90.56 90 GLY A C 1
ATOM 634 O O . GLY A 1 90 ? -17.543 4.847 13.566 1.00 90.56 90 GLY A O 1
ATOM 635 N N . LEU A 1 91 ? -16.790 2.922 12.679 1.00 89.81 91 LEU A N 1
ATOM 636 C CA . LEU A 1 91 ? -18.102 2.399 12.265 1.00 89.81 91 LEU A CA 1
ATOM 637 C C . LEU A 1 91 ? -18.950 1.926 13.450 1.00 89.81 91 LEU A C 1
ATOM 639 O O . LEU A 1 91 ? -20.165 1.808 13.351 1.00 89.81 91 LEU A O 1
ATOM 643 N N . GLY A 1 92 ? -18.295 1.623 14.564 1.00 89.38 92 GLY A N 1
ATOM 644 C CA . GLY A 1 92 ? -18.918 1.145 15.783 1.00 89.38 92 GLY A CA 1
ATOM 645 C C . GLY A 1 92 ? -17.858 0.751 16.798 1.00 89.38 92 GLY A C 1
ATOM 646 O O . GLY A 1 92 ? -16.672 0.621 16.471 1.00 89.38 92 GLY A O 1
ATOM 647 N N . SER A 1 93 ? -18.288 0.561 18.036 1.00 90.69 93 SER A N 1
ATOM 648 C CA . SER A 1 93 ? -17.454 0.059 19.117 1.00 90.69 93 SER A CA 1
ATOM 649 C C . SER A 1 93 ? -18.122 -1.142 19.769 1.00 90.69 93 SER A C 1
ATOM 651 O O . SER A 1 93 ? -19.346 -1.241 19.836 1.00 90.69 93 SER A O 1
ATOM 653 N N . TRP A 1 94 ? -17.307 -2.078 20.233 1.00 90.25 94 TRP A N 1
ATOM 654 C CA . TRP A 1 94 ? -17.756 -3.227 21.004 1.00 90.25 94 TRP A CA 1
ATOM 655 C C . TRP A 1 94 ? -16.843 -3.410 22.212 1.00 90.25 94 TRP A C 1
ATOM 657 O O . TRP A 1 94 ? -15.689 -2.981 22.212 1.00 90.25 94 TRP A O 1
ATOM 667 N N . SER A 1 95 ? -17.393 -3.988 23.273 1.00 90.12 95 SER A N 1
ATOM 668 C CA . SER A 1 95 ? -16.694 -4.221 24.532 1.00 90.12 95 SER A CA 1
ATOM 669 C C . SER A 1 95 ? -16.402 -5.708 24.671 1.00 90.12 95 SER A C 1
ATOM 671 O O . SER A 1 95 ? -17.304 -6.531 24.511 1.00 90.12 95 SER A O 1
ATOM 673 N N . LEU A 1 96 ? -15.152 -6.050 24.976 1.00 92.44 96 LEU A N 1
ATOM 674 C CA . LEU A 1 96 ? -14.751 -7.407 25.330 1.00 92.44 96 LEU A CA 1
ATOM 675 C C . LEU A 1 96 ? -13.782 -7.351 26.507 1.00 92.44 96 LEU A C 1
ATOM 677 O O . LEU A 1 96 ? -12.806 -6.606 26.469 1.00 92.44 96 LEU A O 1
ATOM 681 N N . TRP A 1 97 ? -14.059 -8.124 27.561 1.00 90.38 97 TRP A N 1
ATOM 682 C CA . TRP A 1 97 ? -13.259 -8.142 28.797 1.00 90.38 97 TRP A CA 1
ATOM 683 C C . TRP A 1 97 ? -12.987 -6.748 29.390 1.00 90.38 97 TRP A C 1
ATOM 685 O O . TRP A 1 97 ? -1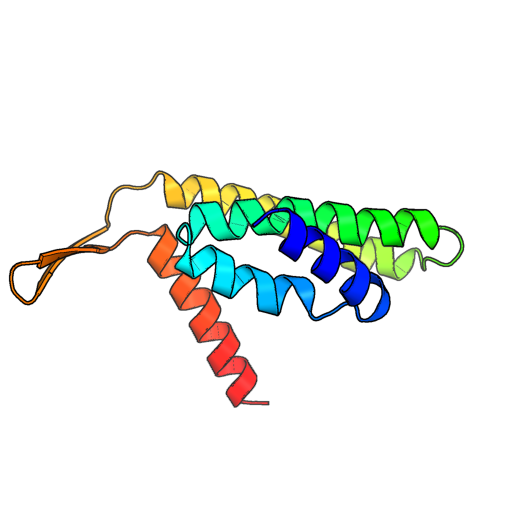1.903 -6.467 29.893 1.00 90.38 97 TRP A O 1
ATOM 695 N N . GLY A 1 98 ? -13.974 -5.852 29.310 1.00 89.25 98 GLY A N 1
ATOM 696 C CA . GLY A 1 98 ? -13.858 -4.480 29.814 1.00 89.25 98 GLY A CA 1
ATOM 697 C C . GLY A 1 98 ? -13.002 -3.547 28.949 1.00 89.25 98 GLY A C 1
ATOM 698 O O . GLY A 1 98 ? -12.871 -2.377 29.292 1.00 89.25 98 GLY A O 1
ATOM 699 N N . GLN A 1 99 ? -12.456 -4.025 27.827 1.00 87.75 99 GLN A N 1
ATOM 700 C CA . GLN A 1 99 ? -11.749 -3.210 26.841 1.00 87.75 99 GLN A CA 1
ATOM 701 C C . GLN A 1 99 ? -12.693 -2.816 25.707 1.00 87.75 99 GLN A C 1
ATOM 703 O O . GLN A 1 99 ? -13.460 -3.643 25.208 1.00 87.75 99 GLN A O 1
ATOM 708 N N . THR A 1 100 ? -12.634 -1.555 25.283 1.00 87.75 100 THR A N 1
ATOM 709 C CA . THR A 1 100 ? -13.432 -1.043 24.166 1.00 87.75 100 THR A CA 1
ATOM 710 C C . THR A 1 100 ? -12.625 -1.088 22.873 1.00 87.75 100 THR A C 1
ATOM 712 O O . THR A 1 100 ? -11.559 -0.488 22.744 1.00 87.75 100 THR A O 1
ATOM 715 N N . PHE A 1 101 ? -13.147 -1.809 21.887 1.00 87.62 101 PHE A N 1
ATOM 716 C CA . PHE A 1 101 ? -12.550 -1.942 20.567 1.00 87.62 101 PHE A CA 1
ATOM 717 C C . PHE A 1 101 ? -13.378 -1.168 19.550 1.00 87.62 101 PHE A C 1
ATOM 719 O O . PHE A 1 101 ? -14.563 -1.437 19.356 1.00 87.62 101 PHE A O 1
ATOM 726 N N . THR A 1 102 ? -12.740 -0.220 18.870 1.00 89.50 102 THR A N 1
ATOM 727 C CA . THR A 1 102 ? -13.368 0.563 17.802 1.00 89.50 102 THR A CA 1
ATOM 728 C C . THR A 1 102 ? -13.053 -0.049 16.444 1.00 89.50 102 THR A C 1
ATOM 730 O O . THR A 1 102 ? -11.891 -0.292 16.105 1.00 89.50 102 THR A O 1
ATOM 733 N N . VAL A 1 103 ? -14.089 -0.259 15.635 1.00 90.00 103 VAL A N 1
ATOM 734 C CA . VAL A 1 103 ? -13.959 -0.738 14.259 1.00 90.00 103 VAL A CA 1
ATOM 735 C C . VAL A 1 103 ? -13.624 0.445 13.356 1.00 90.00 103 VAL A C 1
ATOM 737 O O . VAL A 1 103 ? -14.474 1.283 13.059 1.00 90.00 103 VAL A O 1
ATOM 740 N N . CYS A 1 104 ? -12.369 0.527 12.919 1.00 90.56 104 CYS A N 1
ATOM 741 C CA . CYS A 1 104 ? -11.922 1.556 11.981 1.00 90.56 104 CYS A CA 1
ATOM 742 C C . CYS A 1 104 ? -12.149 1.094 10.528 1.00 90.56 104 CYS A C 1
ATOM 744 O O . CYS A 1 104 ? -11.678 0.001 10.188 1.00 90.56 104 CYS A O 1
ATOM 746 N N . PRO A 1 105 ? -12.748 1.924 9.650 1.00 91.69 105 PRO A N 1
ATOM 747 C CA . PRO A 1 105 ? -12.934 1.608 8.230 1.00 91.69 105 PRO A CA 1
ATOM 748 C C . PRO A 1 105 ? -11.647 1.146 7.544 1.00 91.69 105 PRO A C 1
ATOM 750 O O . PRO A 1 105 ? -11.620 0.100 6.902 1.00 91.69 105 PRO A O 1
ATOM 753 N N . LEU A 1 106 ? -10.547 1.875 7.757 1.00 90.75 106 LEU A N 1
ATOM 754 C CA . LEU A 1 106 ? -9.246 1.538 7.185 1.00 90.75 106 LEU A CA 1
ATOM 755 C C . LEU A 1 106 ? -8.765 0.132 7.578 1.00 90.75 106 LEU A C 1
ATOM 757 O O . LEU A 1 106 ? -8.344 -0.640 6.721 1.00 90.75 106 LEU A O 1
ATOM 761 N N . LYS A 1 107 ? -8.825 -0.212 8.872 1.00 88.44 107 LYS A N 1
ATOM 762 C CA . LYS A 1 107 ? -8.366 -1.523 9.365 1.00 88.44 107 LYS A CA 1
ATOM 763 C C . LYS A 1 107 ? -9.199 -2.655 8.765 1.00 88.44 107 LYS A C 1
ATOM 765 O O . LYS A 1 107 ? -8.652 -3.702 8.433 1.00 88.44 107 LYS A O 1
ATOM 770 N N . LEU A 1 108 ? -10.499 -2.419 8.604 1.00 90.38 108 LEU A N 1
ATOM 771 C CA . LEU A 1 108 ? -11.436 -3.376 8.032 1.00 90.38 108 LEU A CA 1
ATOM 772 C C . LEU A 1 108 ? -11.170 -3.602 6.537 1.00 90.38 108 LEU A C 1
ATOM 774 O O . LEU A 1 108 ? -11.074 -4.748 6.112 1.00 90.38 108 LEU A O 1
ATOM 778 N N . VAL A 1 109 ? -10.965 -2.536 5.757 1.00 91.38 109 VAL A N 1
ATOM 779 C CA . VAL A 1 109 ? -10.645 -2.643 4.322 1.00 91.38 109 VAL A CA 1
ATOM 780 C C . VAL A 1 109 ? -9.305 -3.344 4.097 1.00 91.38 109 VAL A C 1
ATOM 782 O O . VAL A 1 109 ? -9.223 -4.247 3.265 1.00 91.38 109 VAL A O 1
ATOM 785 N N . VAL A 1 110 ? -8.264 -2.985 4.857 1.00 88.00 110 VAL A N 1
ATOM 786 C CA . VAL A 1 110 ? -6.955 -3.655 4.767 1.00 88.00 110 VAL A CA 1
ATOM 787 C C . VAL A 1 110 ? -7.078 -5.134 5.143 1.00 88.00 110 VAL A C 1
ATOM 789 O O . VAL A 1 110 ? -6.593 -5.988 4.406 1.00 88.00 110 VAL A O 1
ATOM 792 N N . GLY A 1 111 ? -7.774 -5.453 6.239 1.00 88.12 111 GLY A N 1
ATOM 793 C CA . GLY A 1 111 ? -8.002 -6.834 6.670 1.00 88.12 111 GLY A CA 1
ATOM 794 C C . GLY A 1 111 ? -8.777 -7.668 5.646 1.00 88.12 111 GLY A C 1
ATOM 795 O O . GLY A 1 111 ? -8.366 -8.785 5.342 1.00 88.12 111 GLY A O 1
ATOM 796 N N . LEU A 1 112 ? -9.848 -7.119 5.063 1.00 91.12 112 LEU A N 1
ATOM 797 C CA . LEU A 1 112 ? -10.612 -7.779 3.999 1.00 91.12 112 LEU A CA 1
ATOM 798 C C . LEU A 1 112 ? -9.769 -7.999 2.745 1.00 91.12 112 LEU A C 1
ATOM 800 O O . LEU A 1 112 ? -9.837 -9.071 2.154 1.00 91.12 112 LEU A O 1
ATOM 804 N N . SER A 1 113 ? -8.953 -7.016 2.361 1.00 88.00 113 SER A N 1
ATOM 805 C CA . SER A 1 113 ? -8.058 -7.139 1.207 1.00 88.00 113 SER A CA 1
ATOM 806 C C . SER A 1 113 ? -7.088 -8.308 1.395 1.00 88.00 113 SER A C 1
ATOM 808 O O . SER A 1 113 ? -6.966 -9.153 0.513 1.00 88.00 113 SER A O 1
ATOM 810 N N . LEU A 1 114 ? -6.456 -8.403 2.572 1.00 84.69 114 LEU A N 1
ATOM 811 C CA . LEU A 1 114 ? -5.571 -9.520 2.915 1.00 84.69 114 LEU A CA 1
ATOM 812 C C . LEU A 1 114 ? -6.323 -10.855 2.922 1.00 84.69 114 LEU A C 1
ATOM 814 O O . LEU A 1 114 ? -5.844 -11.815 2.331 1.00 84.69 114 LEU A O 1
ATOM 818 N N . ALA A 1 115 ? -7.517 -10.910 3.521 1.00 87.94 115 ALA A N 1
ATOM 819 C CA . ALA A 1 115 ? -8.326 -12.126 3.553 1.00 87.94 115 ALA A CA 1
ATOM 820 C C . ALA A 1 115 ? -8.712 -12.608 2.145 1.00 87.94 115 ALA A C 1
ATOM 822 O O . ALA A 1 115 ? -8.612 -13.798 1.859 1.00 87.94 115 ALA A O 1
ATOM 823 N N . VAL A 1 116 ? -9.112 -11.695 1.253 1.00 92.50 116 VAL A N 1
ATOM 824 C CA . VAL A 1 116 ? -9.429 -12.016 -0.147 1.00 92.50 116 VAL A CA 1
ATOM 825 C C . VAL A 1 116 ? -8.204 -12.573 -0.867 1.00 92.50 116 VAL A C 1
ATOM 827 O O . VAL A 1 116 ? -8.317 -13.614 -1.513 1.00 92.50 116 VAL A O 1
ATOM 830 N N . PHE A 1 117 ? -7.037 -11.935 -0.728 1.00 84.25 117 PHE A N 1
ATOM 831 C CA . PHE A 1 117 ? -5.802 -12.438 -1.335 1.00 84.25 117 PHE A CA 1
ATOM 832 C C . PHE A 1 117 ? -5.413 -13.815 -0.794 1.00 84.25 117 PHE A C 1
ATOM 834 O O . PHE A 1 117 ? -5.155 -14.715 -1.588 1.00 84.25 117 PHE A O 1
ATOM 841 N N . SER A 1 118 ? -5.453 -14.016 0.525 1.00 83.94 118 SER A N 1
ATOM 842 C CA . SER A 1 118 ? -5.141 -15.311 1.139 1.00 83.94 118 SER A CA 1
ATOM 843 C C . SER A 1 118 ? -6.112 -16.414 0.712 1.00 83.94 118 SER A C 1
ATOM 845 O O . SER A 1 118 ? -5.695 -17.540 0.462 1.00 83.94 118 SER A O 1
ATOM 847 N N . LEU A 1 119 ? -7.409 -16.114 0.590 1.00 91.44 119 LEU A N 1
ATOM 848 C CA . LEU A 1 119 ? -8.398 -17.083 0.108 1.00 91.44 119 LEU A CA 1
ATOM 849 C C . LEU A 1 119 ? -8.208 -17.429 -1.369 1.00 91.44 119 LEU A C 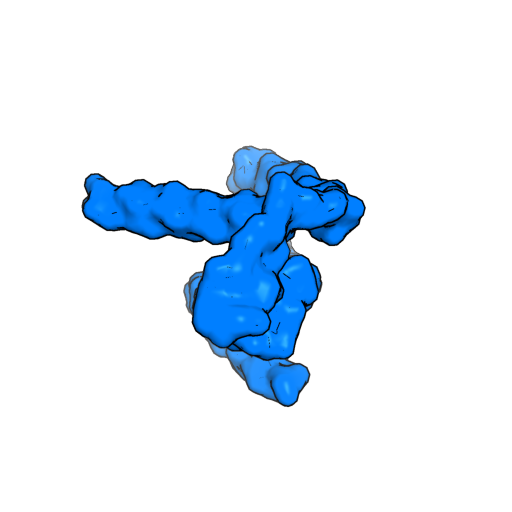1
ATOM 851 O O . LEU A 1 119 ? -8.478 -18.562 -1.765 1.00 91.44 119 LEU A O 1
ATOM 855 N N . TRP A 1 120 ? -7.786 -16.465 -2.186 1.00 90.56 120 TRP A N 1
ATOM 856 C CA . TRP A 1 120 ? -7.482 -16.721 -3.589 1.00 90.56 120 TRP A CA 1
ATOM 857 C C . TRP A 1 120 ? -6.222 -17.578 -3.729 1.00 90.56 120 TRP A C 1
ATOM 859 O O . TRP A 1 120 ? -6.236 -18.548 -4.480 1.00 90.56 120 TRP A O 1
ATOM 869 N N . GLU A 1 121 ? -5.181 -17.283 -2.951 1.00 84.94 121 GLU A N 1
ATOM 870 C CA . GLU A 1 121 ? -3.943 -18.067 -2.920 1.00 84.94 121 GLU A CA 1
ATOM 871 C C . GLU A 1 121 ? -4.192 -19.526 -2.514 1.00 84.94 121 GLU A C 1
ATOM 873 O O . GLU A 1 121 ? -3.673 -20.428 -3.153 1.00 84.94 121 GLU A O 1
ATOM 878 N N . LEU A 1 122 ? -5.069 -19.777 -1.535 1.00 83.69 122 LEU A N 1
ATOM 879 C CA . LEU A 1 122 ? -5.442 -21.137 -1.113 1.00 83.69 122 LEU A CA 1
ATOM 880 C C . LEU A 1 122 ? -6.206 -21.953 -2.173 1.00 83.69 122 LEU A C 1
ATOM 882 O O . LEU A 1 122 ? -6.394 -23.155 -1.989 1.00 83.69 122 LEU A O 1
ATOM 886 N N . ARG A 1 123 ? -6.719 -21.312 -3.230 1.00 75.88 123 ARG A N 1
ATOM 887 C CA . ARG A 1 123 ? -7.470 -21.973 -4.312 1.00 75.88 123 ARG A CA 1
ATOM 888 C C . ARG A 1 123 ? -6.612 -22.306 -5.539 1.00 75.88 123 ARG A C 1
ATOM 890 O O . ARG A 1 123 ? -7.142 -22.957 -6.439 1.00 75.88 123 ARG A O 1
ATOM 897 N N . GLY A 1 124 ? -5.366 -21.832 -5.600 1.00 55.19 124 GLY A N 1
ATOM 898 C CA . GLY A 1 124 ? -4.392 -22.142 -6.657 1.00 55.19 124 GLY A CA 1
ATOM 899 C C . GLY A 1 124 ? -3.421 -23.233 -6.236 1.00 55.19 124 GLY A C 1
ATOM 900 O O . GLY A 1 124 ? -2.914 -23.914 -7.152 1.00 55.19 124 GLY A O 1
#

Sequence (124 aa):
MAAGSAAASSFTFFTGFGLGTILLPVFLLAMGPALAVAAVAPVHFFHNAGKLLLLRNHVDRNVLLGFGVPALAAAAIGAWGLAALGNLPGLGSWSLWGQTFTVCPLKLVVGLSLAVFSLWELRG

Nearest PDB structures (foldseek):
  2zqm-assembly1_A  TM=4.471E-01  e=6.367E+00  Thermococcus sp. JCM 11816
  6wq2-assembly1_B  TM=2.379E-01  e=2.074E+00  Sulfolobus islandicus filamentous virus
  1fxk-assembly1_B  TM=3.091E-01  e=9.850E+00  Methanothermobacter thermautotrophicus

Radius of gyration: 17.6 Å; Cα contacts (8 Å, |Δi|>4): 71; chains: 1; bounding box: 39×32×54 Å

pLDDT: mean 81.89, std 12.34, range [48.66, 94.0]

Foldseek 3Di:
DVVVLVVLLVVCLVVVPVNCVVQLVVCCVVPNDLVSVVVVVVSVVCSVVVVCVVCVVVDDPCCCVVPVVVVVVVVVVVNVVSVVQQPDAFPDWDDDPNDIDTHGSNNVVVVVVVVVVVVVVVVD